Protein AF-A0A3M6TS51-F1 (afdb_monomer)

Sequence (127 aa):
MGSLTMLISVFPSLSPLVLCCSVVLAVGIACLIRHHLLHRRDEEIFHKTTGKLSRRLGSFEEYFLASASGSNIGYLNTVLLLESRIKLDVGHLKTALLMLSERFPLLRMRVTVDHLNQPYFEEMEDP

Nearest PDB structures (foldseek):
  3pif-assembly3_C  TM=2.211E-01  e=2.401E+00  Kluyveromyces lactis
  3pif-assembly4_D  TM=2.311E-01  e=7.193E+00  Kluyveromyces lactis

Structure (mmCIF, N/CA/C/O backbone):
data_AF-A0A3M6TS51-F1
#
_entry.id   AF-A0A3M6TS51-F1
#
loop_
_atom_site.group_PDB
_atom_site.id
_atom_site.type_symbol
_atom_site.label_atom_id
_atom_site.label_alt_id
_atom_site.label_comp_id
_atom_site.label_asym_id
_atom_site.label_entity_id
_atom_site.label_seq_id
_atom_site.pdbx_PDB_ins_code
_atom_site.Cartn_x
_atom_site.Cartn_y
_atom_site.Cartn_z
_atom_site.occupancy
_atom_site.B_iso_or_equiv
_atom_site.auth_seq_id
_atom_site.auth_comp_id
_atom_site.auth_asym_id
_atom_site.auth_atom_id
_atom_site.pdbx_PDB_model_num
ATOM 1 N N . MET A 1 1 ? -0.036 -39.885 -36.963 1.00 43.28 1 MET A N 1
ATOM 2 C CA . MET A 1 1 ? 1.240 -39.452 -37.585 1.00 43.28 1 MET A CA 1
ATOM 3 C C . MET A 1 1 ? 0.984 -38.451 -38.715 1.00 43.28 1 MET A C 1
ATOM 5 O O . MET A 1 1 ? 1.382 -38.669 -39.847 1.00 43.28 1 MET A O 1
ATOM 9 N N . GLY A 1 2 ? 0.316 -37.338 -38.420 1.00 48.97 2 GLY A N 1
ATOM 10 C CA . GLY A 1 2 ? 0.058 -36.286 -39.401 1.00 48.97 2 GLY A CA 1
ATOM 11 C C . GLY A 1 2 ? -0.178 -34.994 -38.645 1.00 48.97 2 GLY A C 1
ATOM 12 O O . GLY A 1 2 ? -1.206 -34.859 -37.999 1.00 48.97 2 GLY A O 1
ATOM 13 N N . SER A 1 3 ? 0.830 -34.126 -38.610 1.00 54.16 3 SER A N 1
ATOM 14 C CA . SER A 1 3 ? 0.680 -32.759 -38.088 1.00 54.16 3 SER A CA 1
ATOM 15 C C . SER A 1 3 ? 1.878 -31.875 -38.452 1.00 54.16 3 SER A C 1
ATOM 17 O O . SER A 1 3 ? 1.725 -30.679 -38.654 1.00 54.16 3 SER A O 1
ATOM 19 N N . LEU A 1 4 ? 3.071 -32.458 -38.642 1.00 51.00 4 LEU A N 1
ATOM 20 C CA . LEU A 1 4 ? 4.260 -31.694 -39.052 1.00 51.00 4 LEU A CA 1
ATOM 21 C C . LEU A 1 4 ? 4.258 -31.294 -40.539 1.00 51.00 4 LEU A C 1
ATOM 23 O O . LEU A 1 4 ? 4.843 -30.281 -40.906 1.00 51.00 4 LEU A O 1
ATOM 27 N N . THR A 1 5 ? 3.596 -32.066 -41.402 1.00 51.56 5 THR A N 1
ATOM 28 C CA . THR A 1 5 ? 3.632 -31.870 -42.860 1.00 51.56 5 THR A CA 1
ATOM 29 C C . THR A 1 5 ? 2.786 -30.693 -43.349 1.00 51.56 5 THR A C 1
ATOM 31 O O . THR A 1 5 ? 3.128 -30.105 -44.369 1.00 51.56 5 THR A O 1
ATOM 34 N N . MET A 1 6 ? 1.737 -30.291 -42.621 1.00 49.16 6 MET A N 1
ATOM 35 C CA . MET A 1 6 ? 0.893 -29.147 -43.011 1.00 49.16 6 MET A CA 1
ATOM 36 C C . MET A 1 6 ? 1.500 -27.777 -42.678 1.00 49.16 6 MET A C 1
ATOM 38 O O . MET A 1 6 ? 1.162 -26.794 -43.327 1.00 49.16 6 MET A O 1
ATOM 42 N N . LEU A 1 7 ? 2.407 -27.681 -41.700 1.00 49.69 7 LEU A N 1
ATOM 43 C CA . LEU A 1 7 ? 3.078 -26.407 -41.398 1.00 49.69 7 LEU A CA 1
ATOM 44 C C . LEU A 1 7 ? 4.124 -26.039 -42.462 1.00 49.69 7 LEU A C 1
ATOM 46 O O . LEU A 1 7 ? 4.360 -24.862 -42.717 1.00 49.69 7 LEU A O 1
ATOM 50 N N . ILE A 1 8 ? 4.704 -27.042 -43.125 1.00 51.94 8 ILE A N 1
ATOM 51 C CA . ILE A 1 8 ? 5.724 -26.858 -44.167 1.00 51.94 8 ILE A CA 1
ATOM 52 C C . ILE A 1 8 ? 5.099 -26.328 -45.472 1.00 51.94 8 ILE A C 1
ATOM 54 O O . ILE A 1 8 ? 5.759 -25.620 -46.228 1.00 51.94 8 ILE A O 1
ATOM 58 N N . SER A 1 9 ? 3.813 -26.600 -45.733 1.00 52.00 9 SER A N 1
ATOM 59 C CA . SER A 1 9 ? 3.145 -26.198 -46.982 1.00 52.00 9 SER A CA 1
ATOM 60 C C . SER A 1 9 ? 2.704 -24.731 -47.042 1.00 52.00 9 SER A C 1
ATOM 62 O O . SER A 1 9 ? 2.249 -24.293 -48.093 1.00 52.00 9 SER A O 1
ATOM 64 N N . VAL A 1 10 ? 2.812 -23.968 -45.948 1.00 54.84 10 VAL A N 1
ATOM 65 C CA . VAL A 1 10 ? 2.375 -22.557 -45.911 1.00 54.84 10 VAL A CA 1
ATOM 66 C C . VAL A 1 10 ? 3.519 -21.588 -46.254 1.00 54.84 10 VAL A C 1
ATOM 68 O O . VAL A 1 10 ? 3.259 -20.478 -46.707 1.00 54.84 10 VAL A O 1
ATOM 71 N N . PHE A 1 11 ? 4.786 -22.010 -46.138 1.00 51.78 11 PHE A N 1
ATOM 72 C CA . PHE A 1 11 ? 5.950 -21.178 -46.469 1.00 51.78 11 PHE A CA 1
ATOM 73 C C . PHE A 1 11 ? 7.090 -22.011 -47.092 1.00 51.78 11 PHE A C 1
ATOM 75 O O . PHE A 1 11 ? 7.959 -22.496 -46.367 1.00 51.78 11 PHE A O 1
ATOM 82 N N . PRO A 1 12 ? 7.152 -22.163 -48.429 1.00 53.47 12 PRO A N 1
ATOM 83 C CA . PRO A 1 12 ? 8.145 -23.019 -49.093 1.00 53.47 12 PRO A CA 1
ATOM 84 C C . PRO A 1 12 ? 9.597 -22.499 -49.017 1.00 53.47 12 PRO A C 1
ATOM 86 O O . PRO A 1 12 ? 10.506 -23.158 -49.513 1.00 53.47 12 PRO A O 1
ATOM 89 N N . SER A 1 13 ? 9.837 -21.330 -48.410 1.00 57.72 13 SER A N 1
ATOM 90 C CA . SER A 1 13 ? 11.147 -2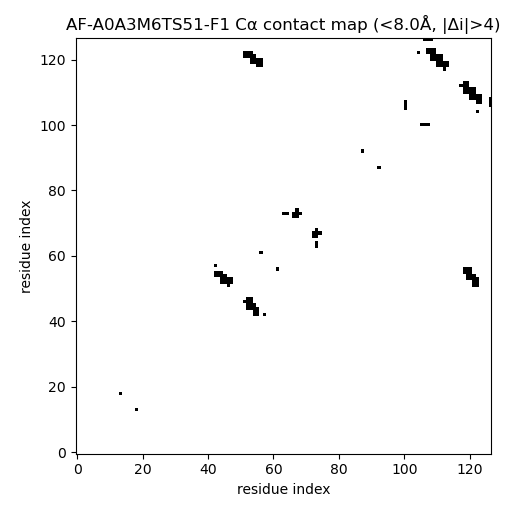0.665 -48.327 1.00 57.72 13 SER A CA 1
ATOM 91 C C . SER A 1 13 ? 11.767 -20.626 -46.924 1.00 57.72 13 SER A C 1
ATOM 93 O O . SER A 1 13 ? 12.899 -20.165 -46.774 1.00 57.72 13 SER A O 1
ATOM 95 N N . LEU A 1 14 ? 11.068 -21.098 -45.888 1.00 57.41 14 LEU A N 1
ATOM 96 C CA . LEU A 1 14 ? 11.594 -21.094 -44.522 1.00 57.41 14 LEU A CA 1
ATOM 97 C C . LEU A 1 14 ? 12.359 -22.391 -44.260 1.00 57.41 14 LEU A C 1
ATOM 99 O O . LEU A 1 14 ? 11.775 -23.462 -44.103 1.00 57.41 14 LEU A O 1
ATOM 103 N N . SER A 1 15 ? 13.689 -22.294 -44.235 1.00 72.56 15 SER A N 1
ATOM 104 C CA . SER A 1 15 ? 14.538 -23.451 -43.964 1.00 72.56 15 SER A CA 1
ATOM 105 C C . SER A 1 15 ? 14.239 -24.028 -42.567 1.00 72.56 15 SER A C 1
ATOM 107 O O . SER A 1 15 ? 13.951 -23.271 -41.633 1.00 72.56 15 SER A O 1
ATOM 109 N N . PRO A 1 16 ? 14.343 -25.357 -42.374 1.00 73.19 16 PRO A N 1
ATOM 110 C CA . PRO A 1 16 ? 14.126 -25.994 -41.070 1.00 73.19 16 PRO A CA 1
ATOM 111 C C . PRO A 1 16 ? 14.982 -25.386 -39.948 1.00 73.19 16 PRO A C 1
ATOM 113 O O . PRO A 1 16 ? 14.544 -25.295 -38.805 1.00 73.19 16 PRO A O 1
ATOM 116 N N . LEU A 1 17 ? 16.177 -24.899 -40.296 1.00 73.88 17 LEU A N 1
ATOM 117 C CA . LEU A 1 17 ? 17.067 -24.165 -39.400 1.00 73.88 17 LEU A CA 1
ATOM 118 C C . LEU A 1 17 ? 16.438 -22.870 -38.876 1.00 73.88 17 LEU A C 1
ATOM 120 O O . LEU A 1 17 ? 16.518 -22.608 -37.681 1.00 73.88 17 LEU A O 1
ATOM 124 N N . VAL A 1 18 ? 15.773 -22.088 -39.731 1.00 77.50 18 VAL A N 1
ATOM 125 C CA . VAL A 1 18 ? 15.117 -20.835 -39.321 1.00 77.50 18 VAL A CA 1
ATOM 126 C C . VAL A 1 18 ? 13.961 -21.116 -38.361 1.00 77.50 18 VAL A C 1
ATOM 128 O O . VAL A 1 18 ? 13.823 -20.425 -37.351 1.00 77.50 18 VAL A O 1
ATOM 131 N N . LEU A 1 19 ? 13.181 -22.171 -38.613 1.00 77.19 19 LEU A N 1
ATOM 132 C CA . LEU A 1 19 ? 12.134 -22.615 -37.691 1.00 77.19 19 LEU A CA 1
ATOM 133 C C . LEU A 1 19 ? 12.725 -23.034 -36.338 1.00 77.19 19 LEU A C 1
ATOM 135 O O . LEU A 1 19 ? 12.278 -22.540 -35.304 1.00 77.19 19 LEU A O 1
ATOM 139 N N . CYS A 1 20 ? 13.777 -23.855 -36.325 1.00 79.56 20 CYS A N 1
ATOM 140 C CA . CYS A 1 20 ? 14.461 -24.243 -35.090 1.00 79.56 20 CYS A CA 1
ATOM 141 C C . CYS A 1 20 ? 15.013 -23.033 -34.321 1.00 79.56 20 CYS A C 1
ATOM 143 O O . CYS A 1 20 ? 14.783 -22.919 -33.117 1.00 79.56 20 CYS A O 1
ATOM 145 N N . CYS A 1 21 ? 15.677 -22.097 -35.002 1.00 78.69 21 CYS A N 1
ATOM 146 C CA . CYS A 1 21 ? 16.191 -20.876 -34.385 1.00 78.69 21 CYS A CA 1
ATOM 147 C C . CYS A 1 21 ? 15.065 -20.021 -33.795 1.00 78.69 21 CYS A C 1
ATOM 149 O O . CYS A 1 21 ? 15.213 -19.518 -32.686 1.00 78.69 21 CYS A O 1
ATOM 151 N N . SER A 1 22 ? 13.928 -19.897 -34.487 1.00 81.69 22 SER A N 1
ATOM 152 C CA . SER A 1 22 ? 12.780 -19.127 -33.993 1.00 81.69 22 SER A CA 1
ATOM 153 C C . SER A 1 22 ? 12.179 -19.722 -32.716 1.00 81.69 22 SER A C 1
ATOM 155 O O . SER A 1 22 ? 11.868 -18.984 -31.783 1.00 81.69 22 SER A O 1
ATOM 157 N N . VAL A 1 23 ? 12.095 -21.054 -32.626 1.00 86.75 23 VAL A N 1
ATOM 158 C CA . VAL A 1 23 ? 11.586 -21.753 -31.440 1.00 86.75 23 VAL A CA 1
ATOM 159 C C . VAL A 1 23 ? 12.550 -21.595 -30.267 1.00 86.75 23 VAL A C 1
ATOM 161 O O . VAL A 1 23 ? 12.121 -21.261 -29.166 1.00 86.75 23 VAL A O 1
ATOM 164 N N . VAL A 1 24 ? 13.856 -21.769 -30.495 1.00 88.31 24 VAL A N 1
ATOM 165 C CA . VAL A 1 24 ? 14.878 -21.575 -29.454 1.00 88.31 24 VAL A CA 1
ATOM 166 C C . VAL A 1 24 ? 14.887 -20.128 -28.959 1.00 88.31 24 VAL A C 1
ATOM 168 O O . VAL A 1 24 ? 14.946 -19.898 -27.753 1.00 88.31 24 VAL A O 1
ATOM 171 N N . LEU A 1 25 ? 14.761 -19.154 -29.866 1.00 88.56 25 LEU A N 1
ATOM 172 C CA . LEU A 1 25 ? 14.689 -17.739 -29.513 1.00 88.56 25 LEU A CA 1
ATOM 173 C C . LEU A 1 25 ? 13.433 -17.436 -28.685 1.00 88.56 25 LEU A C 1
ATOM 175 O O . LEU A 1 25 ? 13.529 -16.793 -27.644 1.00 88.56 25 LEU A O 1
ATOM 179 N N . ALA A 1 26 ? 12.269 -17.940 -29.101 1.00 88.44 26 ALA A N 1
ATOM 180 C CA . ALA A 1 26 ? 11.011 -17.747 -28.385 1.00 88.44 26 ALA A CA 1
ATOM 181 C C . ALA A 1 26 ? 11.049 -18.359 -26.975 1.00 88.44 26 ALA A C 1
ATOM 183 O O . ALA A 1 26 ? 10.639 -17.713 -26.012 1.00 88.44 26 ALA A O 1
ATOM 184 N N . VAL A 1 27 ? 11.597 -19.571 -26.831 1.00 90.62 27 VAL A N 1
ATOM 185 C CA . VAL A 1 27 ? 11.786 -20.224 -25.525 1.00 90.62 27 VAL A CA 1
ATOM 186 C C . VAL A 1 27 ? 12.798 -19.460 -24.672 1.00 90.62 27 VAL A C 1
ATOM 188 O O . VAL A 1 27 ? 12.561 -19.268 -23.482 1.00 90.62 27 VAL A O 1
ATOM 191 N N . GLY A 1 28 ? 13.890 -18.972 -25.264 1.00 89.19 28 GLY A N 1
ATOM 192 C CA . GLY A 1 28 ? 14.879 -18.138 -24.583 1.00 89.19 28 GLY A CA 1
ATOM 193 C C . GLY A 1 28 ? 14.264 -16.851 -24.033 1.00 89.19 28 GLY A C 1
ATOM 194 O O . GLY A 1 28 ? 14.408 -16.560 -22.848 1.00 89.19 28 GLY A O 1
ATOM 195 N N . ILE A 1 29 ? 13.497 -16.130 -24.855 1.00 90.44 29 ILE A N 1
ATOM 196 C CA . ILE A 1 29 ? 12.779 -14.914 -24.451 1.00 90.44 29 ILE A CA 1
ATOM 197 C C . ILE A 1 29 ? 11.754 -15.233 -23.357 1.00 90.44 29 ILE A C 1
ATOM 199 O O . ILE A 1 29 ? 11.716 -14.542 -22.344 1.00 90.44 29 ILE A O 1
ATOM 203 N N . ALA A 1 30 ? 10.966 -16.302 -23.501 1.00 87.06 30 ALA A N 1
ATOM 204 C CA . ALA A 1 30 ? 10.000 -16.716 -22.484 1.00 87.06 30 ALA A CA 1
ATOM 205 C C . ALA A 1 30 ? 10.680 -17.085 -21.154 1.00 87.06 30 ALA A C 1
ATOM 207 O O . ALA A 1 30 ? 10.191 -16.718 -20.086 1.00 87.06 30 ALA A O 1
ATOM 208 N N . CYS A 1 31 ? 11.831 -17.760 -21.200 1.00 85.44 31 CYS A N 1
ATOM 209 C CA . CYS A 1 31 ? 12.640 -18.064 -20.023 1.00 85.44 31 CYS A CA 1
ATOM 210 C C . CYS A 1 31 ? 13.207 -16.803 -19.372 1.00 85.44 31 CYS A C 1
ATOM 212 O O . CYS A 1 31 ? 13.162 -16.710 -18.149 1.00 85.44 31 CYS A O 1
ATOM 214 N N . LEU A 1 32 ? 13.685 -15.832 -20.155 1.00 83.62 32 LEU A N 1
ATOM 215 C CA . LEU A 1 32 ? 14.176 -14.551 -19.644 1.00 83.62 32 LEU A CA 1
ATOM 216 C C . LEU A 1 32 ? 13.052 -13.726 -19.017 1.00 83.62 32 LEU A C 1
ATOM 218 O O . LEU A 1 32 ? 13.223 -13.223 -17.913 1.00 83.62 32 LEU A O 1
ATOM 222 N N . ILE A 1 33 ? 11.886 -13.645 -19.664 1.00 83.25 33 ILE A N 1
ATOM 223 C CA . ILE A 1 33 ? 10.699 -12.973 -19.119 1.00 83.25 33 ILE A CA 1
ATOM 224 C C . ILE A 1 33 ? 10.272 -13.655 -17.822 1.00 83.25 33 ILE A C 1
ATOM 226 O O . ILE A 1 33 ? 10.072 -12.987 -16.814 1.00 83.25 33 ILE A O 1
ATOM 230 N N . ARG A 1 34 ? 10.179 -14.988 -17.811 1.00 80.50 34 ARG A N 1
ATOM 231 C CA . ARG A 1 34 ? 9.829 -15.757 -16.615 1.00 80.50 34 ARG A CA 1
ATOM 232 C C . ARG A 1 34 ? 10.843 -15.536 -15.498 1.00 80.50 34 ARG A C 1
ATOM 234 O O . ARG A 1 34 ? 10.431 -15.305 -14.369 1.00 80.50 34 ARG A O 1
ATOM 241 N N . HIS A 1 35 ? 12.136 -15.586 -15.803 1.00 75.94 35 HIS A N 1
ATOM 242 C CA . HIS A 1 35 ? 13.207 -15.337 -14.843 1.00 75.94 35 HIS A CA 1
ATOM 243 C C . HIS A 1 35 ? 13.126 -13.915 -14.287 1.00 75.94 35 HIS A C 1
ATOM 245 O O . HIS A 1 35 ? 13.155 -13.736 -13.080 1.00 75.94 35 HIS A O 1
ATOM 251 N N . HIS A 1 36 ? 12.936 -12.911 -15.141 1.00 70.44 36 HIS A N 1
ATOM 252 C CA . HIS A 1 36 ? 12.798 -11.520 -14.725 1.00 70.44 36 HIS A CA 1
ATOM 253 C C . HIS A 1 36 ? 11.530 -11.291 -13.886 1.00 70.44 36 HIS A C 1
ATOM 255 O O . HIS A 1 36 ? 11.570 -10.578 -12.892 1.00 70.44 36 HIS A O 1
ATOM 261 N N . LEU A 1 37 ? 10.406 -11.922 -14.236 1.00 66.00 37 LEU A N 1
ATOM 262 C CA . LEU A 1 37 ? 9.152 -11.841 -13.476 1.00 66.00 37 LEU A CA 1
ATOM 263 C C . LEU A 1 37 ? 9.204 -12.595 -12.139 1.00 66.00 37 LEU A C 1
ATOM 265 O O . LEU A 1 37 ? 8.528 -12.196 -11.193 1.00 66.00 37 LEU A O 1
ATOM 269 N N . LEU A 1 38 ? 9.956 -13.697 -12.060 1.00 61.53 38 LEU A N 1
ATOM 270 C CA . LEU A 1 38 ? 10.168 -14.443 -10.816 1.00 61.53 38 LEU A CA 1
ATOM 271 C C . LEU A 1 38 ? 11.190 -13.756 -9.914 1.00 61.53 38 LEU A C 1
ATOM 273 O O . LEU A 1 38 ? 10.938 -13.654 -8.726 1.00 61.53 38 LEU A O 1
ATOM 277 N N . HIS A 1 39 ? 12.286 -13.236 -10.463 1.00 57.22 39 HIS A N 1
ATOM 278 C CA . HIS A 1 39 ? 13.327 -12.588 -9.668 1.00 57.22 39 HIS A CA 1
ATOM 279 C C . HIS A 1 39 ? 12.917 -11.186 -9.188 1.00 57.22 39 HIS A C 1
ATOM 281 O O . HIS A 1 39 ? 13.352 -10.744 -8.131 1.00 57.22 39 HIS A O 1
ATOM 287 N N . ARG A 1 40 ? 12.011 -10.508 -9.908 1.00 53.94 40 ARG A N 1
ATOM 288 C CA . ARG A 1 40 ? 11.397 -9.246 -9.462 1.00 53.94 40 ARG A CA 1
ATOM 289 C C . ARG A 1 40 ? 10.431 -9.421 -8.279 1.00 53.94 40 ARG A C 1
ATOM 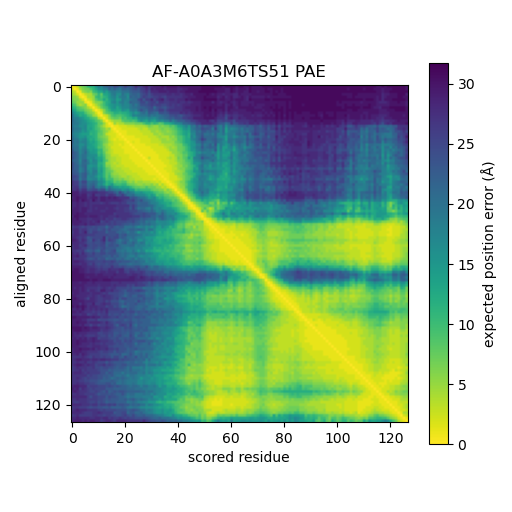291 O O . ARG A 1 40 ? 10.029 -8.434 -7.679 1.00 53.94 40 ARG A O 1
ATOM 298 N N . ARG A 1 41 ? 10.027 -10.652 -7.937 1.00 49.41 41 ARG A N 1
ATOM 299 C CA . ARG A 1 41 ? 9.138 -10.904 -6.788 1.00 49.41 41 ARG A CA 1
ATOM 300 C C . ARG A 1 41 ? 9.835 -10.815 -5.428 1.00 49.41 41 ARG A C 1
ATOM 302 O O . ARG A 1 41 ? 9.127 -10.742 -4.429 1.00 49.41 41 ARG A O 1
ATOM 309 N N . ASP A 1 42 ? 11.163 -10.746 -5.404 1.00 49.41 42 ASP A N 1
ATOM 310 C CA . ASP A 1 42 ? 11.964 -10.659 -4.179 1.00 49.41 42 ASP A CA 1
ATOM 311 C C . ASP A 1 42 ? 12.355 -9.205 -3.864 1.00 49.41 42 ASP A C 1
ATOM 313 O O . ASP A 1 42 ? 13.498 -8.895 -3.534 1.00 49.41 42 ASP A O 1
ATOM 317 N N . GLU A 1 43 ? 11.412 -8.270 -3.984 1.00 54.88 43 GLU A N 1
ATOM 318 C CA . GLU A 1 43 ? 11.589 -6.931 -3.420 1.00 54.88 43 GLU A CA 1
ATOM 319 C C . GLU A 1 43 ? 11.308 -7.004 -1.918 1.00 54.88 43 GLU A C 1
ATOM 321 O O . GLU A 1 43 ? 10.219 -6.691 -1.431 1.00 54.88 43 GLU A O 1
ATOM 326 N N . GLU A 1 44 ? 12.306 -7.524 -1.204 1.00 57.91 44 GLU A N 1
ATOM 327 C CA . GLU A 1 44 ? 12.295 -7.720 0.237 1.00 57.91 44 GLU A CA 1
ATOM 328 C C . GLU A 1 44 ? 11.904 -6.428 0.960 1.00 57.91 44 GLU A C 1
ATOM 330 O O . GLU A 1 44 ? 12.286 -5.311 0.600 1.00 57.91 44 GLU A O 1
ATOM 335 N N . ILE A 1 45 ? 11.095 -6.587 2.002 1.00 59.62 45 ILE A N 1
ATOM 336 C CA . ILE A 1 45 ? 10.788 -5.498 2.911 1.00 59.62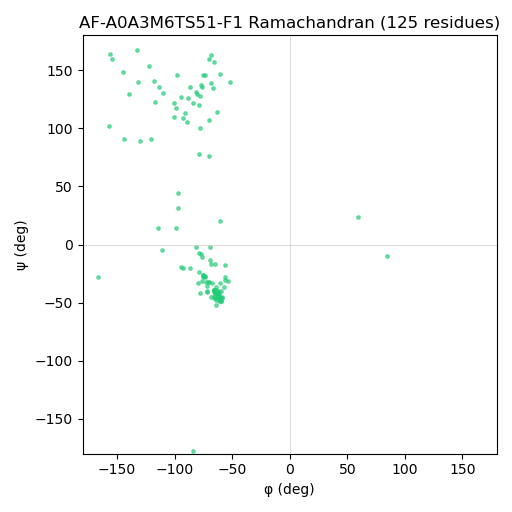 45 ILE A CA 1
ATOM 337 C C . ILE A 1 45 ? 12.061 -5.218 3.715 1.00 59.62 45 ILE A C 1
ATOM 339 O O . ILE A 1 45 ? 12.456 -6.001 4.576 1.00 59.62 45 ILE A O 1
ATOM 343 N N . PHE A 1 46 ? 12.714 -4.101 3.419 1.00 62.47 46 PHE A N 1
ATOM 344 C CA . PHE A 1 46 ? 13.913 -3.657 4.106 1.00 62.47 46 PHE A CA 1
ATOM 345 C C . PHE A 1 46 ? 13.528 -2.895 5.373 1.00 62.47 46 PHE A C 1
ATOM 347 O O . PHE A 1 46 ? 12.855 -1.860 5.323 1.00 62.47 46 PHE A O 1
ATOM 354 N N . HIS A 1 47 ? 14.011 -3.370 6.517 1.00 57.62 47 HIS A N 1
ATOM 355 C CA . HIS A 1 47 ? 14.026 -2.572 7.736 1.00 57.62 47 HIS A CA 1
ATOM 356 C C . HIS A 1 47 ? 15.202 -1.597 7.671 1.00 57.62 47 HIS A C 1
ATOM 358 O O . HIS A 1 47 ? 16.359 -2.012 7.584 1.00 57.62 47 HIS A O 1
ATOM 364 N N . LYS A 1 48 ? 14.925 -0.290 7.727 1.00 61.16 48 LYS A N 1
ATOM 365 C CA . LYS A 1 48 ? 15.985 0.699 7.957 1.00 61.16 48 LYS A CA 1
ATOM 366 C C . LYS A 1 48 ? 16.560 0.499 9.365 1.00 61.16 48 LYS A C 1
ATOM 368 O O . LYS A 1 48 ? 15.879 0.015 10.265 1.00 61.16 48 LYS A O 1
ATOM 373 N N . THR A 1 49 ? 17.797 0.944 9.587 1.00 58.03 49 THR A N 1
ATOM 374 C CA . THR A 1 49 ? 18.464 0.946 10.909 1.00 58.03 49 THR A CA 1
ATOM 375 C C . THR A 1 49 ? 17.685 1.699 11.992 1.00 58.03 49 THR A C 1
ATOM 377 O O . THR A 1 49 ? 17.913 1.486 13.177 1.00 58.03 49 THR A O 1
ATOM 380 N N . THR A 1 50 ? 16.736 2.546 11.593 1.00 64.69 50 THR A N 1
ATOM 381 C CA . THR A 1 50 ? 15.789 3.261 12.458 1.00 64.69 50 THR A CA 1
ATOM 382 C C . THR A 1 50 ? 14.574 2.426 12.884 1.00 64.69 50 THR A C 1
ATOM 384 O O . THR A 1 50 ? 13.728 2.931 13.612 1.00 64.69 50 THR A O 1
ATOM 387 N N . GLY A 1 51 ? 14.445 1.181 12.414 1.00 71.75 51 GLY A N 1
ATOM 388 C CA . GLY A 1 51 ? 13.281 0.315 12.634 1.00 71.75 51 GLY A CA 1
ATOM 389 C C . GLY A 1 51 ? 12.134 0.528 11.639 1.00 71.75 51 GLY A C 1
ATOM 390 O O . GLY A 1 51 ? 11.227 -0.299 11.588 1.00 71.75 51 GLY A O 1
ATOM 391 N N . LYS A 1 52 ? 12.193 1.581 10.812 1.00 80.62 52 LYS A N 1
ATOM 392 C CA . LYS A 1 52 ? 11.153 1.902 9.824 1.00 80.62 52 LYS A CA 1
ATOM 393 C C . LYS A 1 52 ? 11.096 0.888 8.692 1.00 80.62 52 LYS A C 1
ATOM 395 O O . LYS A 1 52 ? 12.134 0.494 8.148 1.00 80.62 52 LYS A O 1
ATOM 400 N N . LEU A 1 53 ? 9.877 0.538 8.299 1.00 86.62 53 LEU A N 1
ATOM 401 C CA . LEU A 1 53 ? 9.629 -0.342 7.170 1.00 86.62 53 LEU A CA 1
ATOM 402 C C . LEU A 1 53 ? 9.828 0.397 5.840 1.00 86.62 53 LEU A C 1
ATOM 404 O O . LEU A 1 53 ? 9.367 1.526 5.658 1.00 86.62 53 LEU A O 1
ATOM 408 N N . SER A 1 54 ? 10.506 -0.244 4.892 1.00 89.00 54 SER A N 1
ATOM 409 C CA . SER A 1 54 ? 10.634 0.265 3.528 1.00 89.00 54 SER A CA 1
ATOM 410 C C . SER A 1 54 ? 10.635 -0.865 2.511 1.00 89.00 54 SER A C 1
ATOM 412 O O . SER A 1 54 ? 11.093 -1.965 2.801 1.00 89.00 54 SER A O 1
ATOM 414 N N . ARG A 1 55 ? 10.112 -0.617 1.311 1.00 89.06 55 ARG A N 1
ATOM 415 C CA . ARG A 1 55 ? 10.194 -1.577 0.202 1.00 89.06 55 ARG A CA 1
ATOM 416 C C . ARG A 1 55 ? 10.109 -0.881 -1.143 1.00 89.06 55 ARG A C 1
ATOM 418 O O . ARG A 1 55 ? 9.586 0.227 -1.241 1.00 89.06 55 ARG A O 1
ATOM 425 N N . ARG A 1 56 ? 10.572 -1.552 -2.190 1.00 89.56 56 ARG A N 1
ATOM 426 C CA . ARG A 1 56 ? 10.377 -1.106 -3.572 1.00 89.56 56 ARG A CA 1
ATOM 427 C C . ARG A 1 56 ? 8.907 -1.247 -3.998 1.00 89.56 56 ARG A C 1
ATOM 429 O O . ARG A 1 56 ? 8.105 -1.909 -3.328 1.00 89.56 56 ARG A O 1
ATOM 436 N N . LEU A 1 57 ? 8.545 -0.507 -5.044 1.00 89.00 57 LEU A N 1
ATOM 437 C CA . LEU A 1 57 ? 7.200 -0.508 -5.614 1.00 89.00 57 LEU A CA 1
ATOM 438 C C . LEU A 1 57 ? 7.032 -1.713 -6.538 1.00 89.00 57 LEU A C 1
ATOM 440 O O . LEU A 1 57 ? 7.816 -1.930 -7.456 1.00 89.00 57 LEU A O 1
ATOM 444 N N . GLY A 1 58 ? 5.934 -2.437 -6.357 1.00 87.31 58 GLY A N 1
ATOM 445 C CA . GLY A 1 58 ? 5.535 -3.483 -7.281 1.00 87.31 58 GLY A CA 1
ATOM 446 C C . GLY A 1 58 ? 5.108 -2.904 -8.630 1.00 87.31 58 GLY A C 1
ATOM 447 O O . GLY A 1 58 ? 4.751 -1.735 -8.761 1.00 87.31 58 GLY A O 1
ATOM 448 N N . SER A 1 59 ? 5.056 -3.760 -9.650 1.00 83.94 59 SER A N 1
ATOM 449 C CA . SER A 1 59 ? 4.796 -3.342 -11.038 1.00 83.94 59 SER A CA 1
ATOM 450 C C . SER A 1 59 ? 3.481 -2.573 -11.230 1.00 83.94 59 SER A C 1
ATOM 452 O O . SER A 1 59 ? 3.422 -1.635 -12.020 1.00 83.94 59 SER A O 1
ATOM 454 N N . PHE A 1 60 ? 2.422 -2.944 -10.505 1.00 84.19 60 PHE A N 1
ATOM 455 C CA . PHE A 1 60 ? 1.152 -2.211 -10.550 1.00 84.19 60 PHE A CA 1
ATOM 456 C C . PHE A 1 60 ? 1.239 -0.854 -9.854 1.00 84.19 60 PHE A C 1
ATOM 458 O O . PHE A 1 60 ? 0.630 0.110 -10.301 1.00 84.19 60 PHE A O 1
ATOM 465 N N . GLU A 1 61 ? 2.003 -0.766 -8.773 1.00 88.19 61 GLU A N 1
ATOM 466 C CA . GLU A 1 61 ? 2.139 0.449 -7.975 1.00 88.19 61 GLU A CA 1
ATOM 467 C C . GLU A 1 61 ? 2.951 1.495 -8.741 1.00 88.19 61 GLU A C 1
ATOM 469 O O . GLU A 1 61 ? 2.559 2.657 -8.789 1.00 88.19 61 GLU A O 1
ATOM 474 N N . GLU A 1 62 ? 4.009 1.066 -9.437 1.00 87.19 62 GLU A N 1
ATOM 475 C CA . GLU A 1 62 ? 4.731 1.897 -10.403 1.00 87.19 62 GLU A CA 1
ATOM 476 C C . GLU A 1 62 ? 3.818 2.396 -11.529 1.00 87.19 62 GLU A C 1
ATOM 478 O O . GLU A 1 62 ? 3.849 3.578 -11.868 1.00 87.19 62 GLU A O 1
ATOM 483 N N . TYR A 1 63 ? 2.986 1.514 -12.095 1.00 84.69 63 TYR A N 1
ATOM 484 C CA . TYR A 1 63 ? 2.043 1.883 -13.152 1.00 84.69 63 TYR A CA 1
ATOM 485 C C . TYR A 1 63 ? 1.056 2.959 -12.681 1.00 84.69 63 TYR A C 1
ATOM 487 O O . TYR A 1 63 ? 0.879 3.975 -13.356 1.00 84.69 63 TYR A O 1
ATOM 495 N N . PHE A 1 64 ? 0.443 2.773 -11.508 1.00 84.38 64 PHE A N 1
ATOM 496 C CA . PHE A 1 64 ? -0.489 3.753 -10.953 1.00 84.38 64 PHE A CA 1
ATOM 497 C C . PHE A 1 64 ? 0.207 5.067 -10.587 1.00 84.38 64 PHE A C 1
ATOM 499 O O . PHE A 1 64 ? 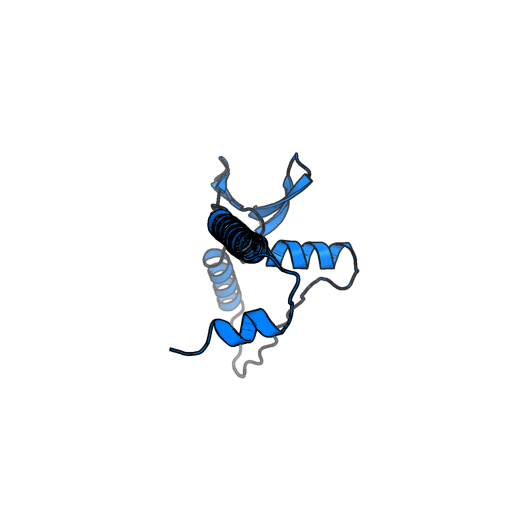-0.337 6.132 -10.876 1.00 84.38 64 PHE A O 1
ATOM 506 N N . LEU A 1 65 ? 1.423 5.016 -10.037 1.00 85.81 65 LEU A N 1
ATOM 507 C CA . LEU A 1 65 ? 2.212 6.209 -9.732 1.00 85.81 65 LEU A CA 1
ATOM 508 C C . LEU A 1 65 ? 2.553 7.009 -10.999 1.00 85.81 65 LEU A C 1
ATOM 510 O O . LEU A 1 65 ? 2.403 8.230 -11.017 1.00 85.81 65 LEU A O 1
ATOM 514 N N . ALA A 1 66 ? 2.970 6.331 -12.071 1.00 84.50 66 ALA A N 1
ATOM 515 C CA . ALA A 1 66 ? 3.259 6.960 -13.358 1.00 84.50 66 ALA A CA 1
ATOM 516 C C . ALA A 1 66 ? 1.997 7.556 -14.005 1.00 84.50 66 ALA A C 1
ATOM 518 O O . ALA A 1 66 ? 2.032 8.650 -14.568 1.00 84.50 66 ALA A O 1
ATOM 519 N N . SER A 1 67 ? 0.860 6.867 -13.888 1.00 80.19 67 SER A N 1
ATOM 520 C CA . SER A 1 67 ? -0.424 7.385 -14.366 1.00 80.19 67 SER A CA 1
ATOM 521 C C . SER A 1 67 ? -0.863 8.639 -13.601 1.00 80.19 67 SER A C 1
ATOM 523 O O . SER A 1 67 ? -1.449 9.544 -14.202 1.00 80.19 67 SER A O 1
ATOM 525 N N . ALA A 1 68 ? -0.583 8.698 -12.296 1.00 78.06 68 ALA A N 1
ATOM 526 C CA . ALA A 1 68 ? -0.920 9.825 -11.430 1.00 78.06 68 ALA A CA 1
ATOM 527 C C . ALA A 1 68 ? -0.056 11.066 -11.664 1.00 78.06 68 ALA A C 1
ATOM 529 O O . ALA A 1 68 ? -0.550 12.180 -11.522 1.00 78.06 68 ALA A O 1
ATOM 530 N N . SER A 1 69 ? 1.212 10.896 -12.043 1.00 74.25 69 SER A N 1
ATOM 531 C CA . SER A 1 69 ? 2.117 12.020 -12.305 1.00 74.25 69 SER A CA 1
ATOM 532 C C . SER A 1 69 ? 1.919 12.652 -13.687 1.00 74.25 69 SER A C 1
ATOM 534 O O . SER A 1 69 ? 2.083 13.861 -13.832 1.00 74.25 69 SER A O 1
ATOM 536 N N . GLY A 1 70 ? 1.558 11.860 -14.704 1.00 67.38 70 GLY A N 1
ATOM 537 C CA . GLY A 1 70 ? 1.382 12.335 -16.085 1.00 67.38 70 GLY A CA 1
ATOM 538 C C . GLY A 1 70 ? -0.009 12.886 -16.406 1.00 67.38 70 GLY A C 1
ATOM 539 O O . GLY A 1 70 ? -0.177 13.641 -17.362 1.00 67.38 70 GLY A O 1
ATOM 540 N N . SER A 1 71 ? -1.018 12.530 -15.615 1.00 59.44 71 SER A N 1
ATOM 541 C CA . SER A 1 71 ? -2.385 13.016 -15.765 1.00 59.44 71 SER A CA 1
ATOM 542 C C . SER A 1 71 ? -2.941 13.290 -14.373 1.00 59.44 71 SER A C 1
ATOM 544 O O . SER A 1 71 ? -2.882 12.412 -13.519 1.00 59.44 71 SER A O 1
ATOM 546 N N . ASN A 1 72 ? -3.516 14.469 -14.125 1.00 53.78 72 ASN A N 1
ATOM 547 C CA . ASN A 1 72 ? -4.178 14.853 -12.859 1.00 53.78 72 ASN A CA 1
ATOM 548 C C . ASN A 1 72 ? -5.398 13.959 -12.481 1.00 53.78 72 ASN A C 1
ATOM 550 O O . ASN A 1 72 ? -6.277 14.370 -11.731 1.00 53.78 72 ASN A O 1
ATOM 554 N N . ILE A 1 73 ? -5.486 12.749 -13.036 1.00 52.28 73 ILE A N 1
ATOM 555 C CA . ILE A 1 73 ? -6.551 11.755 -12.908 1.00 52.28 73 ILE A CA 1
ATOM 556 C C . ILE A 1 73 ? -6.231 10.739 -11.788 1.00 52.28 73 ILE A C 1
ATOM 558 O O . ILE A 1 73 ? -7.124 10.054 -11.303 1.00 52.28 73 ILE A O 1
ATOM 562 N N . GLY A 1 74 ? -4.972 10.604 -11.359 1.00 52.03 74 GLY A N 1
ATOM 563 C CA . GLY A 1 74 ? -4.499 9.350 -10.752 1.00 52.03 74 GLY A CA 1
ATOM 564 C C . GLY A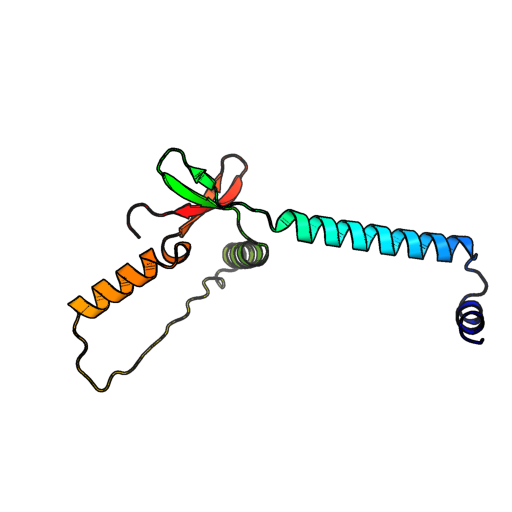 1 74 ? -4.477 9.229 -9.228 1.00 52.03 74 GLY A C 1
ATOM 565 O O . GLY A 1 74 ? -3.653 8.478 -8.716 1.00 52.03 74 GLY A O 1
ATOM 566 N N . TYR A 1 75 ? -5.376 9.877 -8.490 1.00 61.41 75 TYR A N 1
ATOM 567 C CA . TYR A 1 75 ? -5.667 9.402 -7.133 1.00 61.41 75 TYR A CA 1
ATOM 568 C C . TYR A 1 75 ? -6.857 8.447 -7.200 1.00 61.41 75 TYR A C 1
ATOM 570 O O . TYR A 1 75 ? -7.990 8.870 -7.430 1.00 61.41 75 TYR A O 1
ATOM 578 N N . LEU A 1 76 ? -6.610 7.148 -6.997 1.00 65.88 76 LEU A N 1
ATOM 579 C CA . LEU A 1 76 ? -7.671 6.169 -6.746 1.00 65.88 76 LEU A CA 1
ATOM 580 C C . LEU A 1 76 ? -8.264 6.425 -5.354 1.00 65.88 76 LEU A C 1
ATOM 582 O O . LEU A 1 76 ? -7.987 5.712 -4.392 1.00 65.88 76 LEU A O 1
ATOM 586 N N . ASN A 1 77 ? -9.090 7.463 -5.243 1.00 70.38 77 ASN A N 1
ATOM 587 C CA . ASN A 1 77 ? -9.850 7.733 -4.033 1.00 70.38 77 ASN A CA 1
ATOM 588 C C . ASN A 1 77 ? -11.048 6.788 -3.988 1.00 70.38 77 ASN A C 1
ATOM 590 O O . ASN A 1 77 ? -12.069 7.012 -4.636 1.00 70.38 77 ASN A O 1
ATOM 594 N N . THR A 1 78 ? -10.916 5.720 -3.208 1.00 76.94 78 THR A N 1
ATOM 595 C CA . THR A 1 78 ? -12.043 4.842 -2.895 1.00 76.94 78 THR A CA 1
ATOM 596 C C . THR A 1 78 ? -12.703 5.347 -1.621 1.00 76.94 78 THR A C 1
ATOM 598 O O . THR A 1 78 ? -12.106 5.303 -0.549 1.00 76.94 78 THR A O 1
ATOM 601 N N . VAL A 1 79 ? -13.938 5.833 -1.733 1.00 82.88 79 VAL A N 1
ATOM 602 C CA . VAL A 1 79 ? -14.744 6.234 -0.576 1.00 82.88 79 VAL A CA 1
ATOM 603 C C . VAL A 1 79 ? -15.700 5.097 -0.243 1.00 82.88 79 VAL A C 1
ATOM 605 O O . VAL A 1 79 ? -16.560 4.751 -1.051 1.00 82.88 79 VAL A O 1
ATOM 608 N N . LEU A 1 80 ? -15.556 4.519 0.949 1.00 85.81 80 LEU A N 1
ATOM 609 C CA . LEU A 1 80 ? -16.492 3.533 1.481 1.00 85.81 80 LEU A CA 1
ATOM 610 C C . LEU A 1 80 ? -17.431 4.219 2.476 1.00 85.81 80 LEU A C 1
ATOM 612 O O . LEU A 1 80 ? -17.013 4.597 3.569 1.00 85.81 80 LEU A O 1
ATOM 616 N N . LEU A 1 81 ? -18.700 4.362 2.098 1.00 89.19 81 LEU A N 1
ATOM 617 C CA . LEU A 1 81 ? -19.742 4.877 2.981 1.00 89.19 81 LEU A CA 1
ATOM 618 C C . LEU A 1 81 ? -20.556 3.706 3.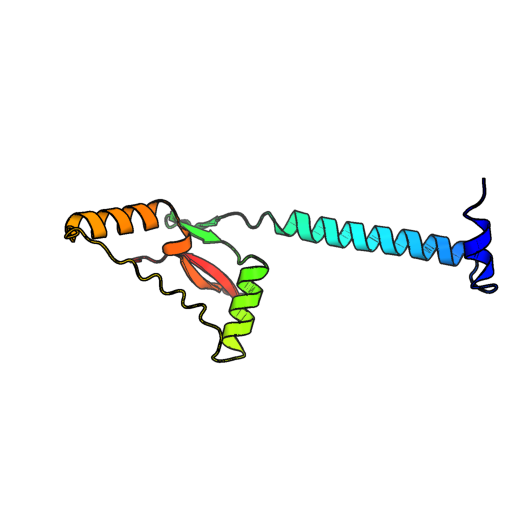538 1.00 89.19 81 LEU A C 1
ATOM 620 O O . LEU A 1 81 ? -21.133 2.930 2.779 1.00 89.19 81 LEU A O 1
ATOM 624 N N . LEU A 1 82 ? -20.594 3.580 4.864 1.00 88.19 82 LEU A N 1
ATOM 625 C CA . LEU A 1 82 ? -21.338 2.534 5.563 1.00 88.19 82 LEU A CA 1
ATOM 626 C C . LEU A 1 82 ? -22.419 3.175 6.427 1.00 88.19 82 LEU A C 1
ATOM 628 O O . LEU A 1 82 ? -22.123 3.988 7.302 1.00 88.19 82 LEU A O 1
ATOM 632 N N . GLU A 1 83 ? -23.670 2.789 6.199 1.00 91.00 83 GLU A N 1
ATOM 633 C CA . GLU A 1 83 ? -24.785 3.201 7.044 1.00 91.00 83 GLU A CA 1
ATOM 634 C C . GLU A 1 83 ? -24.946 2.217 8.208 1.00 91.00 83 GLU A C 1
ATOM 636 O O . GLU A 1 83 ? -25.079 1.008 8.011 1.00 91.00 83 GLU A O 1
ATOM 641 N N . SER A 1 84 ? -24.953 2.736 9.437 1.00 88.69 84 SER A N 1
ATOM 642 C CA . SER A 1 84 ? -25.220 1.945 10.638 1.00 88.69 84 SER A CA 1
ATOM 643 C C . SER A 1 84 ? -26.573 2.323 11.223 1.00 88.69 84 SER A C 1
ATOM 645 O O . SER A 1 84 ? -26.841 3.491 11.493 1.00 88.69 84 SER A O 1
ATOM 647 N N . ARG A 1 85 ? -27.403 1.314 11.508 1.00 94.31 85 ARG A N 1
ATOM 648 C CA . ARG A 1 85 ? -28.670 1.486 12.246 1.00 94.31 85 ARG A CA 1
ATOM 649 C C . ARG A 1 85 ? -28.464 1.660 13.753 1.00 94.31 85 ARG A C 1
ATOM 651 O O . ARG A 1 85 ? -29.419 1.920 14.478 1.00 94.31 85 ARG A O 1
ATOM 658 N N . ILE A 1 86 ? -27.234 1.477 14.228 1.00 93.25 86 ILE A N 1
ATOM 659 C CA . ILE A 1 86 ? -26.858 1.541 15.641 1.00 93.25 86 ILE A CA 1
ATOM 6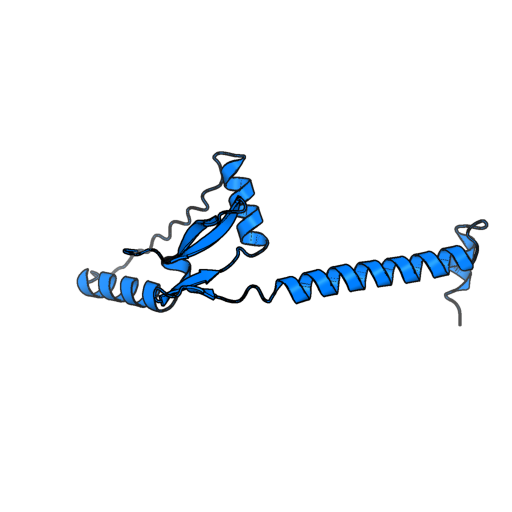60 C C . ILE A 1 86 ? -25.860 2.682 15.825 1.00 93.25 86 ILE A C 1
ATOM 662 O O . ILE A 1 86 ? -24.965 2.877 14.997 1.00 93.25 86 ILE A O 1
ATOM 666 N N . LYS A 1 87 ? -25.994 3.425 16.928 1.00 91.19 87 LYS A N 1
ATOM 667 C CA . LYS A 1 87 ? -25.038 4.469 17.297 1.00 91.19 87 LYS A CA 1
ATOM 668 C C . LYS A 1 87 ? -23.669 3.839 17.557 1.00 91.19 87 LYS A C 1
ATOM 670 O O . LYS A 1 87 ? -23.507 3.076 18.506 1.00 91.19 87 LYS A O 1
ATOM 675 N N . LEU A 1 88 ? -22.703 4.167 16.705 1.00 91.19 88 LEU A N 1
ATOM 676 C CA . LEU A 1 88 ? -21.322 3.729 16.861 1.00 91.19 88 LEU A CA 1
ATOM 677 C C . LEU A 1 88 ? -20.633 4.556 17.946 1.00 91.19 88 LEU A C 1
ATOM 679 O O . LEU A 1 88 ? -20.789 5.778 18.005 1.00 91.19 88 LEU A O 1
ATOM 683 N N . ASP A 1 89 ? -19.861 3.878 18.792 1.00 94.31 89 ASP A N 1
ATOM 684 C CA . ASP A 1 89 ? -18.972 4.546 19.731 1.00 94.31 89 ASP A CA 1
ATOM 685 C C . ASP A 1 89 ? -17.708 5.029 19.007 1.00 94.31 89 ASP A C 1
ATOM 687 O O . ASP A 1 89 ? -17.035 4.269 18.306 1.00 94.31 89 ASP A O 1
ATOM 691 N N . VAL A 1 90 ? -17.389 6.312 19.175 1.00 93.38 90 VAL A N 1
ATOM 692 C CA . VAL A 1 90 ? -16.255 6.950 18.492 1.00 93.38 90 VAL A CA 1
ATOM 693 C C . VAL A 1 90 ? -14.920 6.430 19.030 1.00 93.38 90 VAL A C 1
ATOM 695 O O . VAL A 1 90 ? -13.957 6.338 18.269 1.00 93.38 90 VAL A O 1
ATOM 698 N N . GLY A 1 91 ? -14.850 6.076 20.317 1.00 96.50 91 GLY A N 1
ATOM 699 C CA . GLY A 1 91 ? -13.656 5.495 20.927 1.00 96.50 91 GLY A CA 1
ATOM 700 C C . GLY A 1 91 ? -13.328 4.141 20.307 1.00 96.50 91 GLY A C 1
ATOM 701 O O . GLY A 1 91 ? -12.229 3.957 19.788 1.00 96.50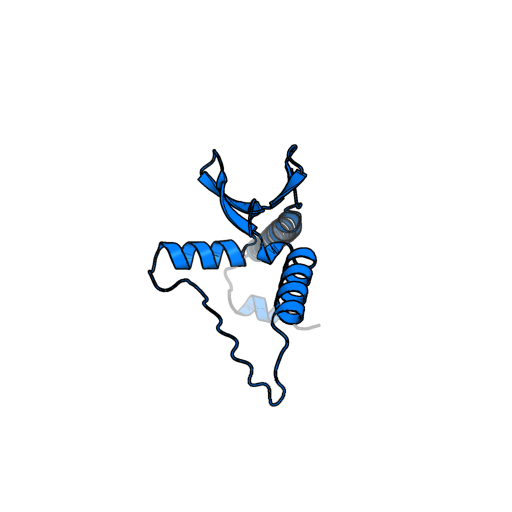 91 GLY A O 1
ATOM 702 N N . HIS A 1 92 ? -14.310 3.240 20.253 1.00 94.50 92 HIS A N 1
ATOM 703 C CA . HIS A 1 92 ? -14.161 1.930 19.618 1.00 94.50 92 HIS A CA 1
ATOM 704 C C . HIS A 1 92 ? -13.795 2.033 18.136 1.00 94.50 92 HIS A C 1
ATOM 706 O O . HIS A 1 92 ? -12.947 1.275 17.665 1.00 94.50 92 HIS A O 1
ATOM 712 N N . LEU A 1 93 ? -14.389 2.979 17.400 1.00 92.38 93 LEU A N 1
ATOM 713 C CA . LEU A 1 93 ? -14.055 3.185 15.992 1.00 92.38 93 LEU A CA 1
ATOM 714 C C . LEU A 1 93 ? -12.590 3.610 15.816 1.00 92.38 93 LEU A C 1
ATOM 716 O O . LEU A 1 93 ? -11.893 3.056 14.969 1.00 92.38 93 LEU A O 1
ATOM 720 N N . LYS A 1 94 ? -12.103 4.548 16.636 1.00 93.50 94 LYS A N 1
ATOM 721 C CA . LYS A 1 94 ? -10.696 4.974 16.609 1.00 93.50 94 LYS A CA 1
ATOM 722 C C . LYS A 1 94 ? -9.752 3.814 16.913 1.00 93.50 94 LYS A C 1
ATOM 724 O O . LYS A 1 94 ? -8.785 3.621 16.183 1.00 93.50 94 LYS A O 1
ATOM 729 N N . THR A 1 95 ? -10.051 3.018 17.939 1.00 95.12 95 THR A N 1
ATOM 730 C CA . THR A 1 95 ? -9.246 1.838 18.281 1.00 95.12 95 THR A CA 1
ATOM 731 C C . THR A 1 95 ? -9.226 0.827 17.137 1.00 95.12 95 THR A C 1
ATOM 733 O O . THR A 1 95 ? -8.161 0.331 16.788 1.00 95.12 95 THR A O 1
ATOM 736 N N . ALA A 1 96 ? -10.369 0.557 16.503 1.00 93.38 96 ALA A N 1
ATOM 737 C CA . ALA A 1 96 ? -10.439 -0.367 15.374 1.00 93.38 96 ALA A CA 1
ATOM 738 C C . ALA A 1 96 ? -9.611 0.114 14.170 1.00 93.38 96 ALA A C 1
ATOM 740 O O . ALA A 1 96 ? -8.911 -0.686 13.552 1.00 93.38 96 ALA A O 1
ATOM 741 N N . LEU A 1 97 ? -9.655 1.413 13.857 1.00 91.44 97 LEU A N 1
ATOM 742 C CA . LEU A 1 97 ? -8.849 2.003 12.784 1.00 91.44 97 LEU A CA 1
ATOM 743 C C . LEU A 1 97 ? -7.347 1.944 13.094 1.00 91.44 97 LEU A C 1
ATOM 745 O O . LEU A 1 97 ? -6.560 1.633 12.202 1.00 91.44 97 LEU A O 1
ATOM 749 N N . LEU A 1 98 ? -6.955 2.166 14.351 1.00 91.38 98 LEU A N 1
ATOM 750 C CA . LEU A 1 98 ? -5.565 2.018 14.786 1.00 91.38 98 LEU A CA 1
ATOM 751 C C . LEU A 1 98 ? -5.087 0.564 14.654 1.00 91.38 98 LEU A C 1
ATOM 753 O O . LEU A 1 98 ? -4.056 0.301 14.046 1.00 91.38 98 LEU A O 1
ATOM 757 N N . MET A 1 99 ? -5.875 -0.401 15.134 1.00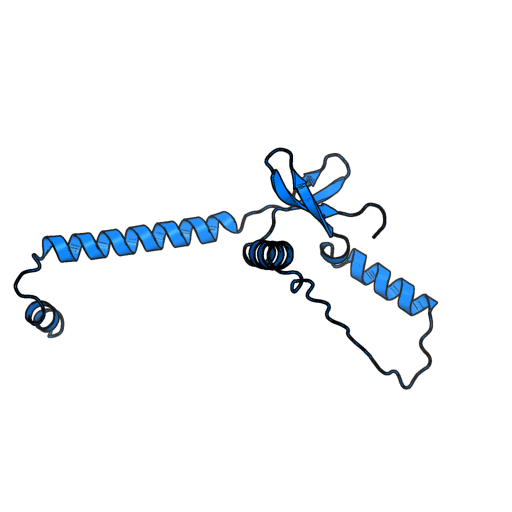 93.50 99 MET A N 1
ATOM 758 C CA . MET A 1 99 ? -5.548 -1.825 14.994 1.00 93.50 99 MET A CA 1
ATOM 759 C C . MET A 1 99 ? -5.446 -2.253 13.523 1.00 93.50 99 MET A C 1
ATOM 761 O O . MET A 1 99 ? -4.658 -3.134 13.176 1.00 93.50 99 MET A O 1
ATOM 765 N N . LEU A 1 100 ? -6.244 -1.644 12.640 1.00 92.56 100 LEU A N 1
ATOM 766 C CA . LEU A 1 100 ? -6.171 -1.892 11.205 1.00 92.56 100 LEU A CA 1
ATOM 767 C C . LEU A 1 100 ? -4.838 -1.400 10.627 1.00 92.56 100 LEU A C 1
ATOM 769 O O . LEU A 1 100 ? -4.198 -2.141 9.882 1.00 92.56 100 LEU A O 1
ATOM 773 N N . SER A 1 101 ? -4.400 -0.192 10.989 1.00 89.94 101 SER A N 1
ATOM 774 C CA . SER A 1 101 ? -3.125 0.358 10.518 1.00 89.94 101 SER A CA 1
ATOM 775 C C . SER A 1 101 ? -1.920 -0.416 11.073 1.00 89.94 101 SER A C 1
ATOM 777 O O . SER A 1 101 ? -0.939 -0.607 10.359 1.00 89.94 101 SER A O 1
ATOM 779 N N . GLU A 1 102 ? -2.018 -0.946 12.297 1.00 87.12 102 GLU A N 1
ATOM 780 C CA . GLU A 1 102 ? -1.054 -1.881 12.901 1.00 87.12 102 GLU A CA 1
ATOM 781 C C . GLU A 1 102 ? -0.958 -3.216 12.183 1.00 87.12 102 GLU A C 1
ATOM 783 O O . GLU A 1 102 ? 0.141 -3.731 11.970 1.00 87.12 102 GLU A O 1
ATOM 788 N N . ARG A 1 103 ? -2.098 -3.767 11.770 1.00 90.19 103 ARG A N 1
ATOM 789 C CA . ARG A 1 103 ? -2.140 -5.051 11.076 1.00 90.19 103 ARG A CA 1
ATOM 790 C C . ARG A 1 103 ? -1.708 -4.958 9.614 1.00 90.19 103 ARG A C 1
ATOM 792 O O . ARG A 1 103 ? -1.183 -5.936 9.084 1.00 90.19 103 ARG A O 1
ATOM 799 N N . PHE A 1 104 ? -1.962 -3.829 8.955 1.00 90.50 104 PHE A N 1
ATOM 800 C CA . PHE A 1 104 ? -1.724 -3.644 7.524 1.00 90.50 104 PHE A CA 1
ATOM 801 C C . PHE A 1 104 ? -0.734 -2.497 7.277 1.00 90.50 104 PHE A C 1
ATOM 803 O O . PHE A 1 104 ? -1.160 -1.359 7.069 1.00 90.50 104 PHE A O 1
ATOM 810 N N . PRO A 1 105 ? 0.583 -2.785 7.212 1.00 85.44 105 PRO A N 1
ATOM 811 C CA . PRO A 1 105 ? 1.620 -1.754 7.135 1.00 85.44 105 PRO A CA 1
ATOM 812 C C . PRO A 1 105 ? 1.462 -0.783 5.965 1.00 85.44 105 PRO A C 1
ATOM 814 O O . PRO A 1 105 ? 1.804 0.384 6.097 1.00 85.44 105 PRO A O 1
ATOM 817 N N . LEU A 1 106 ? 0.898 -1.236 4.837 1.00 88.38 106 LEU A N 1
ATOM 818 C CA . LEU A 1 106 ? 0.648 -0.397 3.658 1.00 88.38 106 LEU A CA 1
ATOM 819 C C . LEU A 1 106 ? -0.211 0.839 3.957 1.00 88.38 106 LEU A C 1
ATOM 821 O O . LEU A 1 106 ? -0.046 1.847 3.281 1.00 88.38 106 LEU A O 1
ATOM 825 N N . LEU A 1 107 ? -1.082 0.790 4.971 1.00 89.44 107 LEU A N 1
ATOM 826 C CA . LEU A 1 107 ? -1.905 1.936 5.377 1.00 89.44 107 LEU A CA 1
ATOM 827 C C . LEU A 1 107 ? -1.085 3.074 5.997 1.00 89.44 107 LEU A C 1
ATOM 829 O O . LEU A 1 107 ? -1.577 4.190 6.101 1.00 89.44 107 LEU A O 1
ATOM 833 N N . ARG A 1 108 ? 0.154 2.794 6.404 1.00 90.38 108 ARG A N 1
ATOM 834 C CA . ARG A 1 108 ? 1.069 3.749 7.038 1.00 90.38 108 ARG A CA 1
ATOM 835 C C . ARG A 1 108 ? 2.282 4.044 6.167 1.00 90.38 108 ARG A C 1
ATOM 837 O O . ARG A 1 108 ? 3.277 4.568 6.653 1.00 90.38 108 ARG A O 1
ATOM 844 N N . MET A 1 109 ? 2.228 3.666 4.894 1.00 90.69 109 MET A N 1
ATOM 845 C CA . MET A 1 109 ? 3.306 3.888 3.939 1.00 90.69 109 MET A CA 1
ATOM 846 C C . MET A 1 109 ? 3.027 5.123 3.098 1.00 90.69 109 MET A C 1
ATOM 848 O O . MET A 1 109 ? 1.894 5.377 2.696 1.00 90.69 109 MET A O 1
ATOM 852 N N . ARG A 1 110 ? 4.091 5.831 2.736 1.00 90.38 110 ARG A N 1
ATOM 853 C CA . ARG A 1 110 ? 4.079 6.866 1.703 1.00 90.38 110 ARG A CA 1
ATOM 854 C C . ARG A 1 110 ? 5.088 6.536 0.615 1.00 90.38 110 ARG A C 1
ATOM 856 O O . ARG A 1 110 ? 6.096 5.880 0.871 1.00 90.38 110 ARG A O 1
ATOM 863 N N . VAL A 1 111 ? 4.840 7.026 -0.594 1.00 90.06 111 VAL A N 1
ATOM 864 C CA . VAL A 1 111 ? 5.824 6.948 -1.677 1.00 90.06 111 VAL A CA 1
ATOM 865 C C . VAL A 1 111 ? 6.844 8.069 -1.499 1.00 90.06 111 VAL A C 1
ATOM 867 O O . VAL A 1 111 ? 6.482 9.226 -1.304 1.00 90.06 111 VAL A O 1
ATOM 870 N N . THR A 1 112 ? 8.126 7.727 -1.537 1.00 90.19 112 THR A N 1
ATOM 871 C CA . THR A 1 112 ? 9.266 8.653 -1.482 1.00 90.19 112 THR A CA 1
ATOM 872 C C . THR A 1 112 ? 10.262 8.278 -2.579 1.00 90.19 112 THR A C 1
ATOM 874 O O . THR A 1 112 ? 10.136 7.228 -3.204 1.00 90.19 112 THR A O 1
ATOM 877 N N . VAL A 1 113 ? 11.227 9.150 -2.858 1.00 89.75 113 VAL A N 1
ATOM 878 C CA . VAL A 1 113 ? 12.242 8.954 -3.896 1.00 89.75 113 VAL A CA 1
ATOM 879 C C . VAL A 1 113 ? 13.613 8.815 -3.237 1.00 89.75 113 VAL A C 1
ATOM 881 O O . VAL A 1 113 ? 13.925 9.544 -2.294 1.00 89.75 113 VAL A O 1
ATOM 884 N N . ASP A 1 114 ? 14.409 7.842 -3.678 1.00 87.38 114 ASP A N 1
ATOM 885 C CA . ASP A 1 114 ? 15.770 7.637 -3.176 1.00 87.38 114 ASP A CA 1
ATOM 886 C C . ASP A 1 114 ? 16.804 8.528 -3.892 1.00 87.38 114 ASP A C 1
ATOM 888 O O . ASP A 1 114 ? 16.484 9.338 -4.761 1.00 87.38 114 ASP A O 1
ATOM 892 N N . HIS A 1 115 ? 18.079 8.375 -3.529 1.00 86.69 115 HIS A N 1
ATOM 893 C CA . HIS A 1 115 ? 19.189 9.147 -4.102 1.00 86.69 115 HIS A CA 1
ATOM 894 C C . HIS A 1 115 ? 19.421 8.882 -5.599 1.00 86.69 115 HIS A C 1
ATOM 896 O O . HIS A 1 115 ? 20.110 9.656 -6.258 1.00 86.69 115 HIS A O 1
ATOM 902 N N . LEU A 1 116 ? 18.876 7.783 -6.126 1.00 86.25 116 LEU A N 1
ATOM 903 C CA . LEU A 1 116 ? 18.970 7.369 -7.525 1.00 86.25 116 LEU A CA 1
ATOM 904 C C . LEU A 1 116 ? 17.710 7.752 -8.314 1.00 86.25 116 LEU A C 1
ATOM 906 O O . LEU A 1 116 ? 17.509 7.260 -9.424 1.00 86.25 116 LEU A O 1
ATOM 910 N N . ASN A 1 117 ? 16.861 8.620 -7.757 1.00 84.62 117 ASN A N 1
ATOM 911 C CA . ASN A 1 117 ? 15.561 8.991 -8.308 1.00 84.62 117 ASN A CA 1
ATOM 912 C C . ASN A 1 117 ? 14.590 7.811 -8.488 1.00 84.62 117 ASN A C 1
ATOM 914 O O . ASN A 1 117 ? 13.662 7.887 -9.295 1.00 84.62 117 ASN A O 1
ATOM 918 N N . GLN A 1 118 ? 14.762 6.724 -7.733 1.00 86.38 118 GLN A N 1
ATOM 919 C CA . GLN A 1 118 ? 13.856 5.583 -7.786 1.00 86.38 118 GLN A CA 1
ATOM 920 C C . GLN A 1 118 ? 12.781 5.705 -6.697 1.00 86.38 118 GLN A C 1
ATOM 922 O O . GLN A 1 118 ? 13.116 5.878 -5.519 1.00 86.38 118 GLN A O 1
ATOM 927 N N . PRO A 1 119 ? 11.489 5.613 -7.057 1.00 90.50 119 PRO A N 1
ATOM 928 C CA . PRO A 1 119 ? 10.413 5.683 -6.086 1.00 90.50 119 PRO A CA 1
ATOM 929 C C . PRO A 1 119 ? 10.323 4.383 -5.269 1.00 90.50 119 PRO A C 1
ATOM 931 O O . PRO A 1 119 ? 10.602 3.289 -5.764 1.00 90.50 119 PRO A O 1
ATOM 934 N N . TYR A 1 120 ? 9.951 4.497 -3.997 1.00 90.25 120 TYR A N 1
ATOM 935 C CA . TYR A 1 120 ? 9.809 3.375 -3.068 1.00 90.25 120 TYR A CA 1
ATOM 936 C C . TYR A 1 120 ? 8.839 3.730 -1.928 1.00 90.25 120 TYR A C 1
ATOM 938 O O . TYR A 1 120 ? 8.532 4.903 -1.711 1.00 90.25 120 TYR A O 1
ATOM 946 N N . PHE A 1 121 ? 8.350 2.726 -1.199 1.00 92.38 121 PHE A N 1
ATOM 947 C CA . PHE A 1 121 ? 7.537 2.919 0.001 1.00 92.38 121 PHE A CA 1
ATOM 948 C C . PHE A 1 121 ? 8.392 3.078 1.253 1.00 92.38 121 PHE A C 1
ATOM 950 O O . PHE A 1 121 ? 9.304 2.287 1.498 1.00 92.38 121 PHE A O 1
ATOM 957 N N . GLU A 1 122 ? 8.030 4.052 2.079 1.00 92.38 122 GLU A N 1
ATOM 958 C CA . GLU A 1 122 ? 8.593 4.290 3.404 1.00 92.38 122 GLU A CA 1
ATOM 959 C C . GLU A 1 122 ? 7.468 4.479 4.428 1.00 92.38 122 GLU A C 1
ATOM 961 O O . GLU A 1 122 ? 6.470 5.146 4.146 1.00 92.38 122 GLU A O 1
ATOM 966 N N . GLU A 1 123 ? 7.642 3.915 5.621 1.00 90.81 123 GLU A N 1
ATOM 967 C CA . GLU A 1 123 ? 6.723 4.096 6.743 1.00 90.81 123 GLU A CA 1
ATOM 968 C C . GLU A 1 123 ? 6.713 5.549 7.256 1.00 90.81 123 GLU A C 1
ATOM 970 O O . GLU A 1 123 ? 7.757 6.186 7.441 1.00 90.81 123 GLU A O 1
ATOM 975 N N . MET A 1 124 ? 5.510 6.077 7.483 1.00 89.12 124 MET A N 1
ATOM 976 C CA . MET A 1 124 ? 5.265 7.406 8.041 1.00 89.12 124 MET A CA 1
ATOM 977 C C . MET A 1 124 ? 5.531 7.423 9.553 1.00 89.12 124 MET A C 1
ATOM 979 O O . MET A 1 124 ? 5.289 6.433 10.235 1.00 89.12 124 MET A O 1
ATOM 983 N N . GLU A 1 125 ? 6.032 8.547 10.081 1.00 76.56 125 GLU A N 1
ATOM 984 C CA . GLU A 1 125 ? 6.283 8.702 11.528 1.00 76.56 125 GLU A CA 1
ATOM 985 C C . GLU A 1 125 ? 4.985 8.834 12.333 1.00 76.56 125 GLU A C 1
ATOM 987 O O . GLU A 1 125 ? 4.862 8.191 13.368 1.00 76.56 125 GLU A O 1
ATOM 992 N N . ASP A 1 126 ? 4.013 9.584 11.806 1.00 72.19 126 ASP A N 1
ATOM 993 C CA . ASP A 1 126 ? 2.675 9.771 12.377 1.00 72.19 126 ASP A CA 1
ATOM 994 C C . ASP A 1 126 ? 1.621 9.511 11.281 1.00 72.19 126 ASP A C 1
ATOM 996 O O . ASP A 1 126 ? 1.294 10.423 10.514 1.00 72.19 126 ASP A O 1
ATOM 1000 N N . PRO A 1 127 ? 1.169 8.255 11.124 1.00 61.19 127 PRO A N 1
ATOM 1001 C CA . PRO A 1 127 ? 0.197 7.856 10.109 1.00 61.19 127 PRO A CA 1
ATOM 1002 C C . PRO A 1 127 ? -1.249 8.260 10.421 1.00 61.19 127 PRO A C 1
ATOM 1004 O O . PRO A 1 127 ? -1.623 8.339 11.614 1.00 61.19 127 PRO A O 1
#

pLDDT: mean 77.7, std 14.98, range [43.28, 96.5]

Solvent-accessible surface area (backbone atoms only — not comparable to full-atom values): 7924 Å² total; per-residue (Å²): 145,85,68,72,70,67,66,53,74,79,46,91,80,67,50,72,66,58,55,53,51,50,53,54,50,52,52,50,50,52,51,50,52,49,48,52,62,57,62,64,69,70,61,59,76,42,67,44,99,84,69,44,51,29,30,64,60,51,75,68,54,48,50,46,52,53,48,28,74,77,35,101,72,44,71,89,79,80,83,86,86,81,89,67,99,60,92,75,58,67,67,62,51,51,51,53,53,49,55,47,41,71,74,38,61,74,75,30,44,42,83,46,67,50,99,82,73,46,65,26,36,35,52,52,94,82,109

Secondary structure (DSSP, 8-state):
--SHHHHHTT-TT--HHHHHHHHHHHHHHHHHHHHHHHHTT----EEPTTS-EEEEPPHHHHHHHHHHHHSTT-----------SS---HHHHHHHHHHHHHH-GGGGEEEEE-TTS-EEEEE-S--

Foldseek 3Di:
DDDVVVVCVVDVPQDPVNVVVVVVVVVVVVVVVVCCVVVLVPQDFDQDPVRKTKTADDPVRVVLVVVVVVDVPRDPDDDDDDDDPDDDDPVVVVVVVVVVCVVDVVVQWDWDADPVRGIIIIGHPPD

Mean predicted aligned error: 14.75 Å

Radius of gyration: 25.6 Å; Cα contacts (8 Å, |Δi|>4): 75; chains: 1; bounding box: 48×54×70 Å

Organism: Pocillopora damicornis (NCBI:txid46731)